Protein AF-A0A261GC67-F1 (afdb_monomer)

Secondary structure (DSSP, 8-state):
---GGGG-S----------HHHHHHHHHHHHHHHHHHHHTTPPP--HHHHHHHHHHH------PPPTTHHHHHHHHHHHHHHHHHHHHHHHHHTS--HHHHHHHHHHHHHHHHHHHHHHHHHHHHHHHHHT--

pLDDT: mean 78.19, std 13.97, range [39.5, 97.12]

Foldseek 3Di:
DDPPPPDDPDDDDDDDDDDPVRVVVLVVVLVVVCVVCVVVVHHRDDDVVSVVCCVVVVDPDPPDDQPCPVVLVVLVVVLVVLVVVLVVVCVVVVHHDPVSVVVNVVSVVVSVVSVVVSVVSVVVVVVVVVVVD

Radius of gyration: 28.0 Å; Cα contacts (8 Å, |Δi|>4): 33; chains: 1; bounding box: 46×43×91 Å

Sequence (133 aa):
MASWKGNRSRPHRRSVTFTDEELRWLEDSRKIENQQRAATGLPTVGWMQFARQRLITSRRLWIAAPPGAKDLSSQISRIGNNINQIAHKVNLKNQADSADLRELQAELEEIKGCLKRMERDMRIGNEELSWRT

Nearest PDB structures (foldseek):
  5iit-assembly2_B  TM=5.240E-01  e=1.017E+00  Saccharomyces cerevisiae S288C
  3r84-assembly16_O  TM=5.116E-01  e=2.574E+00  Saccharomyces cerevisiae

Mean predicted aligned error: 15.21 Å

Structure (mmCIF, N/CA/C/O backbone):
data_AF-A0A261GC67-F1
#
_entry.id   AF-A0A261GC67-F1
#
loop_
_atom_site.group_PDB
_atom_site.id
_atom_site.type_symbol
_atom_site.label_atom_id
_atom_site.label_alt_id
_atom_site.label_comp_id
_atom_site.label_asym_id
_atom_site.label_entity_id
_atom_site.label_seq_id
_atom_site.pdbx_PDB_ins_code
_atom_site.Cartn_x
_atom_site.Cartn_y
_atom_site.Cartn_z
_atom_site.occupancy
_atom_site.B_iso_or_equiv
_atom_site.auth_seq_id
_atom_site.auth_comp_id
_atom_site.auth_asym_id
_atom_site.auth_atom_id
_atom_site.pdbx_PDB_model_num
ATOM 1 N N . MET A 1 1 ? 15.367 4.363 -53.465 1.00 39.50 1 MET A N 1
ATOM 2 C CA . MET A 1 1 ? 15.498 5.105 -52.191 1.00 39.50 1 MET A CA 1
ATOM 3 C C . MET A 1 1 ? 14.557 4.485 -51.168 1.00 39.50 1 MET A C 1
ATOM 5 O O . MET A 1 1 ? 13.351 4.670 -51.273 1.00 39.50 1 MET A O 1
ATOM 9 N N . ALA A 1 2 ? 15.076 3.665 -50.252 1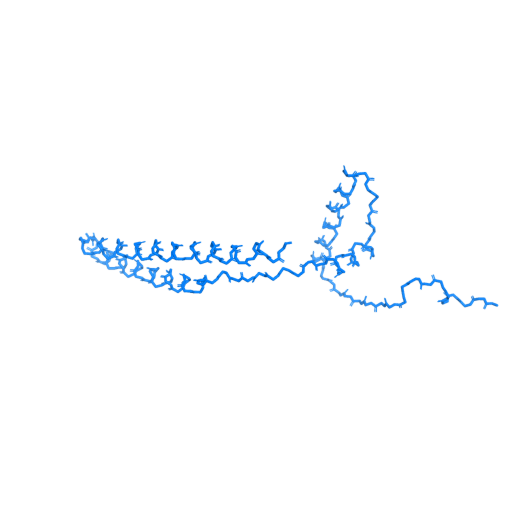.00 45.06 2 ALA A N 1
ATOM 10 C CA . ALA A 1 2 ? 14.251 2.979 -49.261 1.00 45.06 2 ALA A CA 1
ATOM 11 C C . ALA A 1 2 ? 13.784 3.975 -48.189 1.00 45.06 2 ALA A C 1
ATOM 13 O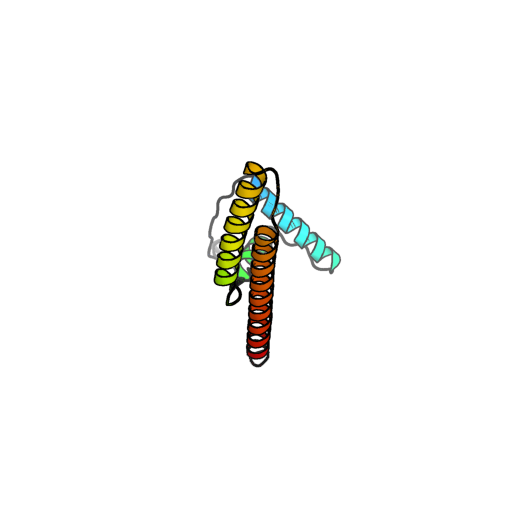 O . ALA A 1 2 ? 14.588 4.586 -47.489 1.00 45.06 2 ALA A O 1
ATOM 14 N N . SER A 1 3 ? 12.468 4.158 -48.100 1.00 50.16 3 SER A N 1
ATOM 15 C CA . SER A 1 3 ? 11.809 4.981 -47.091 1.00 50.16 3 SER A CA 1
ATOM 16 C C . SER A 1 3 ? 12.173 4.497 -45.682 1.00 50.16 3 SER A C 1
ATOM 18 O O . SER A 1 3 ? 11.924 3.344 -45.328 1.00 50.16 3 SER A O 1
ATOM 20 N N . TRP A 1 4 ? 12.704 5.404 -44.855 1.00 54.78 4 TRP A N 1
ATOM 21 C CA . TRP A 1 4 ? 13.046 5.241 -43.427 1.00 54.78 4 TRP A CA 1
ATOM 22 C C . TRP A 1 4 ? 11.937 4.575 -42.578 1.00 54.78 4 TRP A C 1
ATOM 24 O O . TRP A 1 4 ? 12.161 4.101 -41.465 1.00 54.78 4 TRP A O 1
ATOM 34 N N . LYS A 1 5 ? 10.707 4.518 -43.096 1.00 53.94 5 LYS A N 1
ATOM 35 C CA . LYS A 1 5 ? 9.526 3.960 -42.432 1.00 53.94 5 LYS A CA 1
ATOM 36 C C . LYS A 1 5 ? 9.516 2.422 -42.334 1.00 53.94 5 LYS A C 1
ATOM 38 O O . LYS A 1 5 ? 8.724 1.897 -41.559 1.00 53.94 5 LYS A O 1
ATOM 43 N N . GLY A 1 6 ? 10.373 1.713 -43.075 1.00 55.41 6 GLY A N 1
ATOM 44 C CA . GLY A 1 6 ? 10.254 0.264 -43.301 1.00 55.41 6 GLY A CA 1
ATOM 45 C C . GLY A 1 6 ? 10.733 -0.696 -42.201 1.00 55.41 6 GLY A C 1
ATOM 46 O O . GLY A 1 6 ? 10.434 -1.876 -42.306 1.00 55.41 6 GLY A O 1
ATOM 47 N N . ASN A 1 7 ? 11.443 -0.248 -41.155 1.00 67.56 7 ASN A N 1
ATOM 48 C CA . ASN A 1 7 ? 12.143 -1.179 -40.243 1.00 67.56 7 ASN A CA 1
ATOM 49 C C . ASN A 1 7 ? 11.745 -1.074 -38.756 1.00 67.56 7 ASN A C 1
ATOM 51 O O . ASN A 1 7 ? 12.519 -1.414 -37.861 1.00 67.56 7 ASN A O 1
ATOM 55 N N . ARG A 1 8 ? 10.546 -0.559 -38.451 1.00 68.69 8 ARG A N 1
ATOM 56 C CA . ARG A 1 8 ? 10.057 -0.466 -37.064 1.00 68.69 8 ARG A CA 1
ATOM 57 C C . ARG A 1 8 ? 9.232 -1.695 -36.704 1.00 68.69 8 ARG A C 1
ATOM 59 O O . ARG A 1 8 ? 8.100 -1.828 -37.149 1.00 68.69 8 ARG A O 1
ATOM 66 N N . SER A 1 9 ? 9.745 -2.519 -35.794 1.00 83.50 9 SER A N 1
ATOM 67 C CA . SER A 1 9 ? 9.019 -3.679 -35.251 1.00 83.50 9 SER A CA 1
ATOM 68 C C . SER A 1 9 ? 7.792 -3.313 -34.400 1.00 83.50 9 SER A C 1
ATOM 70 O O . SER A 1 9 ? 6.996 -4.183 -34.056 1.00 83.50 9 SER A O 1
ATOM 72 N N . ARG A 1 10 ? 7.630 -2.035 -34.017 1.00 84.38 10 ARG A N 1
ATOM 73 C CA . ARG A 1 10 ? 6.530 -1.540 -33.169 1.00 84.38 10 ARG A CA 1
ATOM 74 C C . ARG A 1 10 ? 6.021 -0.183 -33.682 1.00 84.38 10 ARG A C 1
ATOM 76 O O . ARG A 1 10 ? 6.612 0.842 -33.341 1.00 84.38 10 ARG A O 1
ATOM 83 N N . PRO A 1 11 ? 4.961 -0.152 -34.512 1.00 89.06 11 PRO A N 1
ATOM 84 C CA . PRO A 1 11 ? 4.527 1.073 -35.193 1.00 89.06 11 PRO A CA 1
ATOM 85 C C . PRO A 1 11 ? 3.644 2.001 -34.340 1.00 89.06 11 PRO A C 1
ATOM 87 O O . PRO A 1 11 ? 3.575 3.196 -34.621 1.00 89.06 11 PRO A O 1
ATOM 90 N N . HIS A 1 12 ? 2.978 1.490 -33.300 1.00 89.75 12 HIS A N 1
ATOM 91 C CA . HIS A 1 12 ? 2.035 2.270 -32.492 1.00 89.75 12 HIS A CA 1
ATOM 92 C C . HIS A 1 12 ? 2.718 2.945 -31.294 1.00 89.75 12 HIS A C 1
ATOM 94 O O . HIS A 1 12 ? 3.441 2.295 -30.538 1.00 89.75 12 HIS A O 1
ATOM 100 N N . ARG A 1 13 ? 2.449 4.243 -31.091 1.00 89.19 13 ARG A N 1
ATOM 101 C CA . ARG A 1 13 ? 2.958 5.043 -29.964 1.00 89.19 13 ARG A CA 1
ATOM 102 C C . ARG A 1 13 ? 1.805 5.584 -29.120 1.00 89.19 13 ARG A C 1
ATOM 104 O O . ARG A 1 13 ? 0.802 6.055 -29.652 1.00 89.19 13 ARG A O 1
ATOM 111 N N . ARG A 1 14 ? 1.986 5.551 -27.801 1.00 89.88 14 ARG A N 1
ATOM 112 C CA . ARG A 1 14 ? 1.176 6.259 -26.801 1.00 89.88 14 ARG A CA 1
ATO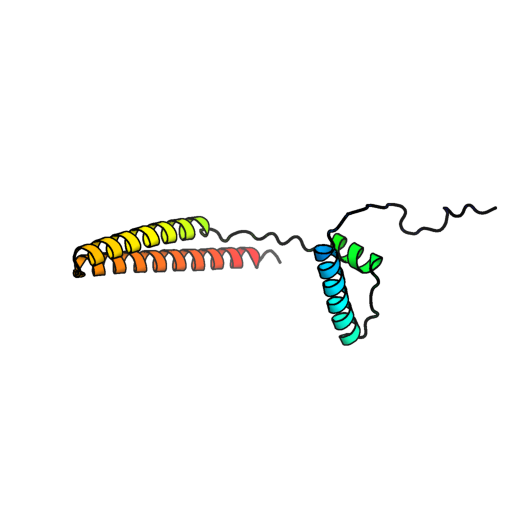M 113 C C . ARG A 1 14 ? 2.110 7.121 -25.948 1.00 89.88 14 ARG A C 1
ATOM 115 O O . ARG A 1 14 ? 3.272 6.754 -25.773 1.00 89.88 14 ARG A O 1
ATOM 122 N N . SER A 1 15 ? 1.623 8.260 -25.469 1.00 92.06 15 SER A N 1
ATOM 123 C CA . SER A 1 15 ? 2.358 9.189 -24.603 1.00 92.06 15 SER A CA 1
ATOM 124 C C . SER A 1 15 ? 1.604 9.386 -23.296 1.00 92.06 15 SER A C 1
ATOM 126 O O . SER A 1 15 ? 0.379 9.466 -23.305 1.00 92.06 15 SER A O 1
ATOM 128 N N . VAL A 1 16 ? 2.351 9.463 -22.198 1.00 90.69 16 VAL A N 1
ATOM 129 C CA . VAL A 1 16 ? 1.860 9.725 -20.842 1.00 90.69 16 VAL A CA 1
ATOM 130 C C . VAL A 1 16 ? 2.786 10.773 -20.235 1.00 90.69 16 VAL A C 1
ATOM 132 O O . VAL A 1 16 ? 3.995 10.723 -20.468 1.00 90.69 16 VAL A O 1
ATOM 135 N N . THR A 1 17 ? 2.215 11.733 -19.520 1.00 94.44 17 THR A N 1
ATOM 136 C CA . THR A 1 17 ? 2.941 12.776 -18.791 1.00 94.44 17 THR A CA 1
ATOM 137 C C . THR A 1 17 ? 3.028 12.402 -17.320 1.00 94.44 17 THR A C 1
ATOM 139 O O . THR A 1 17 ? 2.070 11.856 -16.781 1.00 94.44 17 THR A O 1
ATOM 142 N N . PHE A 1 18 ? 4.157 12.717 -16.693 1.00 93.81 18 PHE A N 1
ATOM 143 C CA . PHE A 1 18 ? 4.426 12.445 -15.285 1.00 93.81 18 PHE A CA 1
ATOM 144 C C . PHE A 1 18 ? 4.885 13.729 -14.607 1.00 93.81 18 PHE A C 1
ATOM 146 O O . PHE A 1 18 ? 5.515 14.575 -15.244 1.00 93.81 18 PHE A O 1
ATOM 153 N N . THR A 1 19 ? 4.597 13.846 -13.320 1.00 97.12 19 THR A N 1
ATOM 154 C CA . THR A 1 19 ? 5.293 14.778 -12.434 1.00 97.12 19 THR A CA 1
ATOM 155 C C . THR A 1 19 ? 6.725 14.294 -12.168 1.00 97.12 19 THR A C 1
ATOM 157 O O . THR A 1 19 ? 7.058 13.124 -12.386 1.00 97.12 19 THR A O 1
ATOM 160 N N . ASP A 1 20 ? 7.584 15.174 -11.650 1.00 96.44 20 ASP A N 1
ATOM 161 C CA . ASP A 1 20 ? 8.970 14.822 -11.302 1.00 96.44 20 ASP A CA 1
ATOM 162 C C . ASP A 1 20 ? 9.056 13.738 -10.218 1.00 96.44 20 ASP A C 1
ATOM 164 O O . ASP A 1 20 ? 10.022 12.977 -10.148 1.00 96.44 20 ASP A O 1
ATOM 168 N N . GLU A 1 21 ? 8.070 13.679 -9.324 1.00 96.00 21 GLU A N 1
ATOM 169 C CA . GLU A 1 21 ? 7.987 12.650 -8.288 1.00 96.00 21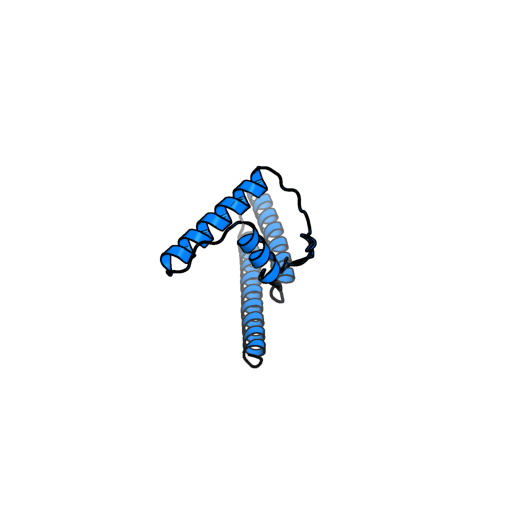 GLU A CA 1
ATOM 170 C C . GLU A 1 21 ? 7.624 11.285 -8.883 1.00 96.00 21 GLU A C 1
ATOM 172 O O . GLU A 1 21 ? 8.339 10.306 -8.668 1.00 96.00 21 GLU A O 1
ATOM 177 N N . GLU A 1 22 ? 6.583 11.230 -9.715 1.00 92.19 22 GLU A N 1
ATOM 178 C CA . GLU A 1 22 ? 6.169 9.996 -10.390 1.00 92.19 22 GLU A CA 1
ATOM 179 C C . GLU A 1 22 ? 7.280 9.438 -11.288 1.00 92.19 22 GLU A C 1
ATOM 181 O O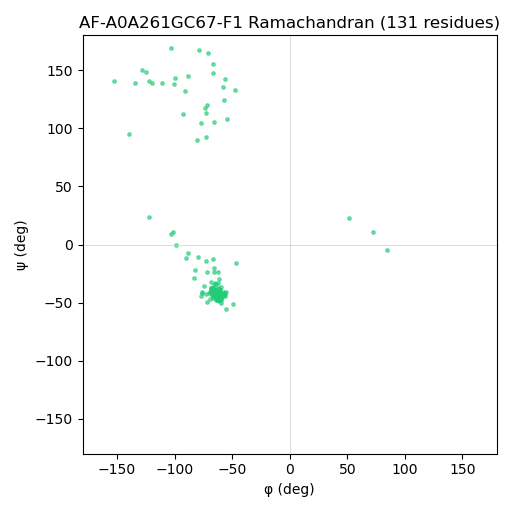 . GLU A 1 22 ? 7.503 8.224 -11.335 1.00 92.19 22 GLU A O 1
ATOM 186 N N . LEU A 1 23 ? 8.015 10.317 -11.978 1.00 93.19 23 LEU A N 1
ATOM 187 C CA . LEU A 1 23 ? 9.145 9.906 -12.804 1.00 93.19 23 LEU A CA 1
ATOM 188 C C . LEU A 1 23 ? 10.264 9.286 -11.957 1.00 93.19 23 LEU A C 1
ATOM 190 O O . LEU A 1 23 ? 10.773 8.221 -12.316 1.00 93.19 23 LEU A O 1
ATOM 194 N N . ARG A 1 24 ? 10.598 9.893 -10.809 1.00 94.06 24 ARG A N 1
ATOM 195 C CA . ARG A 1 24 ? 11.587 9.343 -9.866 1.00 94.06 24 ARG A CA 1
ATOM 196 C C . ARG A 1 24 ? 11.188 7.953 -9.376 1.00 94.06 24 ARG A C 1
ATOM 198 O O . ARG A 1 24 ? 12.006 7.036 -9.427 1.00 94.06 24 ARG A O 1
ATOM 205 N N . TRP A 1 25 ? 9.926 7.752 -9.000 1.00 93.75 25 TRP A N 1
ATOM 206 C CA . TRP A 1 25 ? 9.438 6.434 -8.577 1.00 93.75 25 TRP A CA 1
ATOM 207 C C . TRP A 1 25 ? 9.567 5.368 -9.670 1.00 93.75 25 TRP A C 1
ATOM 209 O O . TRP A 1 25 ? 9.928 4.218 -9.389 1.00 93.75 25 TRP A O 1
ATOM 219 N N . LEU A 1 26 ? 9.296 5.727 -10.928 1.00 92.06 26 LEU A N 1
ATOM 220 C CA . LEU A 1 26 ? 9.444 4.812 -12.061 1.00 92.06 26 LEU A CA 1
ATOM 221 C C . LEU A 1 26 ? 10.915 4.481 -12.341 1.00 92.06 26 LEU A C 1
ATOM 223 O O . LEU A 1 26 ? 11.239 3.330 -12.651 1.00 92.06 26 LEU A O 1
ATOM 227 N N . GLU A 1 27 ? 11.813 5.457 -12.209 1.00 93.25 27 GLU A N 1
ATOM 228 C CA . GLU A 1 27 ? 13.252 5.231 -12.333 1.00 93.25 27 GLU A CA 1
ATOM 229 C C . GLU A 1 27 ? 13.790 4.315 -11.238 1.00 93.25 27 GLU A C 1
ATOM 231 O O . GLU A 1 27 ? 14.526 3.374 -11.545 1.00 93.25 27 GLU A O 1
ATOM 236 N N . ASP A 1 28 ? 13.398 4.541 -9.988 1.00 93.50 28 ASP A N 1
ATOM 237 C CA . ASP A 1 28 ? 13.826 3.717 -8.860 1.00 93.50 28 ASP A CA 1
ATOM 238 C C . ASP A 1 28 ? 13.277 2.292 -8.969 1.00 93.50 28 ASP A C 1
ATOM 240 O O . ASP A 1 28 ? 14.025 1.324 -8.819 1.00 93.50 28 ASP A O 1
ATOM 244 N N . SER A 1 29 ? 12.017 2.141 -9.382 1.00 91.25 29 SER A N 1
ATOM 245 C CA . SER A 1 29 ? 11.428 0.831 -9.690 1.00 91.25 29 SER A CA 1
ATOM 246 C C . SER A 1 29 ? 12.226 0.076 -10.758 1.00 91.25 29 SER A C 1
ATOM 248 O O . SER A 1 29 ? 12.462 -1.128 -10.633 1.00 91.25 29 SER A O 1
ATOM 250 N N . ARG A 1 30 ? 12.684 0.776 -11.805 1.00 94.38 30 ARG A N 1
ATOM 251 C CA . ARG A 1 30 ? 13.529 0.189 -12.853 1.00 94.38 30 ARG A CA 1
ATOM 252 C C . ARG A 1 30 ? 14.919 -0.175 -12.333 1.00 94.38 30 ARG A C 1
ATOM 254 O O . ARG A 1 30 ? 15.467 -1.194 -12.754 1.00 94.38 30 ARG A O 1
ATOM 261 N N . LYS A 1 31 ? 15.510 0.634 -11.446 1.00 93.81 31 LYS A N 1
ATOM 262 C CA . LYS A 1 31 ? 16.806 0.324 -10.814 1.00 93.81 31 LYS A CA 1
ATOM 263 C C . LYS A 1 31 ? 16.714 -0.967 -10.001 1.00 93.81 31 LYS A C 1
ATOM 265 O O . LYS A 1 31 ? 17.557 -1.837 -10.195 1.00 93.81 31 LYS A O 1
ATOM 270 N N . ILE A 1 32 ? 15.672 -1.120 -9.182 1.00 91.12 32 ILE A N 1
ATOM 271 C CA . ILE A 1 32 ? 15.437 -2.329 -8.377 1.00 91.12 32 ILE A CA 1
ATOM 272 C C . ILE A 1 32 ? 15.287 -3.561 -9.278 1.00 91.12 32 ILE A C 1
ATOM 274 O O . ILE A 1 32 ? 15.949 -4.574 -9.058 1.00 91.12 32 ILE A O 1
ATOM 278 N N . GLU A 1 33 ? 14.477 -3.476 -10.337 1.00 90.56 33 GLU A N 1
ATOM 279 C CA . GLU A 1 33 ? 14.322 -4.587 -11.286 1.00 90.56 33 GLU A CA 1
ATOM 280 C C . GLU A 1 33 ? 15.660 -4.950 -11.948 1.00 90.56 33 GLU A C 1
ATOM 282 O O . GLU A 1 33 ? 16.012 -6.123 -12.052 1.00 90.56 33 GLU A O 1
ATOM 287 N N . ASN A 1 34 ? 16.454 -3.956 -12.348 1.00 93.44 34 ASN A N 1
ATOM 288 C CA . ASN A 1 34 ? 17.771 -4.195 -12.933 1.00 93.44 34 ASN A CA 1
ATOM 289 C C . ASN A 1 34 ? 18.764 -4.821 -11.952 1.00 93.44 34 ASN A C 1
ATOM 291 O O . ASN A 1 34 ? 19.558 -5.659 -12.373 1.00 93.44 34 ASN A O 1
ATOM 295 N N . GLN A 1 35 ? 18.705 -4.467 -10.669 1.00 93.12 35 GLN A N 1
ATOM 296 C CA . GLN A 1 35 ? 19.498 -5.120 -9.627 1.00 93.12 35 GLN A CA 1
ATOM 297 C C . GLN A 1 35 ? 19.102 -6.593 -9.470 1.00 93.12 35 GLN A C 1
ATOM 299 O O . GLN A 1 35 ? 19.972 -7.459 -9.451 1.00 93.12 35 GLN A O 1
ATOM 304 N N . GLN A 1 36 ? 17.802 -6.899 -9.443 1.00 90.62 36 GLN A N 1
ATOM 305 C CA . GLN A 1 36 ? 17.304 -8.280 -9.371 1.00 90.62 36 GLN A CA 1
ATOM 306 C C . GLN A 1 36 ? 17.694 -9.103 -10.607 1.00 90.62 36 GLN A C 1
ATOM 308 O O . GLN A 1 36 ? 18.089 -10.265 -10.500 1.00 90.62 36 GLN A O 1
ATOM 313 N N . ARG A 1 37 ? 17.627 -8.496 -11.795 1.00 91.69 37 ARG A N 1
ATOM 314 C CA . ARG A 1 37 ? 18.067 -9.123 -13.048 1.00 91.69 37 ARG A CA 1
ATOM 315 C C . ARG A 1 37 ? 19.568 -9.397 -13.031 1.00 91.69 37 ARG A C 1
ATOM 317 O O . ARG A 1 37 ? 19.971 -10.517 -13.315 1.00 91.69 37 ARG A O 1
ATOM 324 N N . ALA A 1 38 ? 20.380 -8.429 -12.612 1.00 91.75 38 ALA A N 1
ATOM 325 C CA . ALA A 1 38 ? 21.823 -8.616 -12.487 1.00 91.75 38 ALA A CA 1
ATOM 326 C C . ALA A 1 38 ? 22.171 -9.740 -11.494 1.00 91.75 38 ALA A C 1
ATOM 328 O O . ALA A 1 38 ? 22.993 -10.597 -11.809 1.00 91.75 38 ALA A O 1
ATOM 329 N N . ALA A 1 39 ? 21.488 -9.797 -10.346 1.00 91.75 39 ALA A N 1
ATOM 330 C CA . ALA A 1 39 ? 21.664 -10.859 -9.352 1.00 91.75 39 ALA A CA 1
ATOM 331 C C . ALA A 1 39 ? 21.294 -12.261 -9.876 1.00 91.75 39 ALA A C 1
ATOM 333 O O . ALA A 1 39 ? 21.790 -13.260 -9.366 1.00 91.75 39 ALA A O 1
ATOM 334 N N . THR A 1 40 ? 20.448 -12.344 -10.906 1.00 91.31 40 THR A N 1
ATOM 335 C CA . THR A 1 40 ? 20.024 -13.597 -11.556 1.00 91.31 40 THR A CA 1
ATOM 336 C C . THR A 1 40 ? 20.747 -13.862 -12.883 1.00 91.31 40 THR A C 1
ATOM 338 O O . THR A 1 40 ? 20.359 -14.759 -13.629 1.00 91.31 40 THR A O 1
ATOM 341 N N . GLY A 1 41 ? 21.798 -13.094 -13.203 1.00 92.31 41 GLY A N 1
ATOM 342 C CA . GLY A 1 41 ? 22.572 -13.233 -14.443 1.00 92.31 41 GLY A CA 1
ATOM 343 C C . GLY A 1 41 ? 21.850 -12.747 -15.706 1.00 92.31 41 GLY A C 1
ATOM 344 O O . GLY A 1 41 ? 22.307 -12.994 -16.821 1.00 92.31 41 GLY A O 1
ATOM 345 N N . LEU A 1 42 ? 20.720 -12.053 -15.558 1.00 89.94 42 LEU A N 1
ATOM 346 C CA . LEU A 1 42 ? 19.947 -11.499 -16.663 1.00 89.94 42 LEU A CA 1
ATOM 347 C C . LEU A 1 42 ? 20.432 -10.086 -17.030 1.00 89.94 42 LEU A C 1
ATOM 349 O O . LEU A 1 42 ? 20.757 -9.285 -16.150 1.00 89.94 42 LEU A O 1
ATOM 353 N N . PRO A 1 43 ? 20.404 -9.714 -18.324 1.00 90.94 43 PRO A N 1
ATOM 354 C CA . PRO A 1 43 ? 20.779 -8.373 -18.754 1.00 90.94 43 PRO A CA 1
ATOM 355 C C . PRO A 1 43 ? 19.786 -7.330 -18.234 1.00 90.94 43 PRO A C 1
ATOM 357 O O . PRO A 1 43 ? 18.578 -7.593 -18.135 1.00 90.94 43 PRO A O 1
ATOM 360 N N . THR A 1 44 ? 20.290 -6.131 -17.950 1.00 93.19 44 THR A N 1
ATOM 361 C CA . THR A 1 44 ? 19.478 -4.982 -17.538 1.00 93.19 44 THR A CA 1
ATOM 362 C C . THR A 1 44 ? 18.566 -4.507 -18.672 1.00 93.19 44 THR A C 1
ATOM 364 O O . THR A 1 44 ? 18.821 -4.731 -19.856 1.00 93.19 44 THR A O 1
ATOM 367 N N . VAL A 1 45 ? 17.466 -3.852 -18.308 1.00 93.12 45 VAL A N 1
ATOM 368 C CA . VAL A 1 45 ? 16.472 -3.306 -19.229 1.00 93.12 45 VAL A CA 1
ATOM 369 C C . VAL A 1 45 ? 16.491 -1.777 -19.236 1.00 93.12 45 VAL A C 1
ATOM 371 O O . VAL A 1 45 ? 16.595 -1.096 -18.205 1.00 93.12 45 VAL A O 1
ATOM 374 N N . GLY A 1 46 ? 16.367 -1.229 -20.445 1.00 93.75 46 GLY A N 1
ATOM 375 C CA . GLY A 1 46 ? 16.149 0.196 -20.678 1.00 93.75 46 GLY A CA 1
ATOM 376 C C . GLY A 1 46 ? 14.691 0.607 -20.458 1.00 93.75 46 GLY A C 1
ATOM 377 O O . GLY A 1 46 ? 13.789 -0.232 -20.400 1.00 93.75 46 GLY A O 1
ATOM 378 N N . TRP A 1 47 ? 14.452 1.919 -20.396 1.00 92.56 47 TRP A N 1
ATOM 379 C CA . TRP A 1 47 ? 13.139 2.516 -20.119 1.00 92.56 47 TRP A CA 1
ATOM 380 C C . TRP A 1 47 ? 11.997 1.946 -20.973 1.00 92.56 47 TRP A C 1
ATOM 382 O O . TRP A 1 47 ? 10.981 1.500 -20.448 1.00 92.56 47 TRP A O 1
ATOM 392 N N . MET A 1 48 ? 12.181 1.901 -22.295 1.00 91.06 48 MET A N 1
ATOM 393 C CA . MET A 1 48 ? 11.124 1.487 -23.227 1.00 91.06 48 MET A CA 1
ATOM 394 C C . MET A 1 48 ? 10.706 0.023 -23.045 1.00 91.06 48 MET A C 1
ATOM 396 O O . MET A 1 48 ? 9.544 -0.320 -23.258 1.00 91.06 48 MET A O 1
ATOM 400 N N . GLN A 1 49 ? 11.643 -0.853 -22.670 1.00 90.81 49 GLN A N 1
ATOM 401 C CA . GLN A 1 49 ? 11.337 -2.252 -22.383 1.00 90.81 49 GLN A CA 1
ATOM 402 C C . GLN A 1 49 ? 10.676 -2.396 -21.013 1.00 90.81 49 GLN A C 1
ATOM 404 O O . GLN A 1 49 ? 9.659 -3.077 -20.928 1.00 90.81 49 GLN A O 1
ATOM 409 N N . PHE A 1 50 ? 11.204 -1.714 -19.994 1.00 92.44 50 PHE A N 1
ATOM 410 C CA . PHE A 1 50 ? 10.643 -1.676 -18.642 1.00 92.44 50 PHE A CA 1
ATOM 411 C C . PHE A 1 50 ? 9.178 -1.213 -18.641 1.00 92.44 50 PHE A C 1
ATOM 413 O O . PHE A 1 50 ? 8.293 -1.952 -18.213 1.00 92.44 50 PHE A O 1
ATOM 420 N N . ALA A 1 51 ? 8.898 -0.036 -19.211 1.00 91.06 51 ALA A N 1
ATOM 421 C CA . ALA A 1 51 ? 7.554 0.535 -19.250 1.00 91.06 51 ALA A CA 1
ATOM 422 C C . ALA A 1 51 ? 6.575 -0.368 -20.014 1.00 91.06 51 ALA A C 1
ATOM 424 O O . ALA A 1 51 ? 5.461 -0.628 -19.562 1.00 91.06 51 ALA A O 1
ATOM 425 N N . ARG A 1 52 ? 7.005 -0.909 -21.162 1.00 89.81 52 ARG A N 1
ATOM 426 C CA . ARG A 1 52 ? 6.177 -1.822 -21.953 1.00 89.81 52 ARG A CA 1
ATOM 427 C C . ARG A 1 52 ? 5.885 -3.118 -21.201 1.00 89.81 52 ARG A C 1
ATOM 429 O O . ARG A 1 52 ? 4.746 -3.570 -21.230 1.00 89.81 52 ARG A O 1
ATOM 436 N N . GLN A 1 53 ? 6.891 -3.709 -20.558 1.00 87.50 53 GLN A N 1
ATOM 437 C CA . GLN A 1 53 ? 6.711 -4.939 -19.796 1.00 87.50 53 GLN A CA 1
ATOM 438 C C . GLN A 1 53 ? 5.736 -4.698 -18.651 1.00 87.50 53 GLN A C 1
ATOM 440 O O . GLN A 1 53 ? 4.766 -5.428 -18.544 1.00 87.50 53 GLN A O 1
ATOM 445 N N . ARG A 1 54 ? 5.903 -3.613 -17.886 1.00 86.31 54 ARG A N 1
ATOM 446 C CA . ARG A 1 54 ? 4.971 -3.237 -16.818 1.00 86.31 54 ARG A CA 1
ATOM 447 C C . ARG A 1 54 ? 3.539 -3.073 -17.311 1.00 86.31 54 ARG A C 1
ATOM 449 O O . ARG A 1 54 ? 2.638 -3.566 -16.651 1.00 86.31 54 ARG A O 1
ATOM 456 N N . LEU A 1 55 ? 3.314 -2.449 -18.466 1.00 86.25 55 LEU A N 1
ATOM 457 C CA . LEU A 1 55 ? 1.965 -2.327 -19.029 1.00 86.25 55 LEU A CA 1
ATOM 458 C C . LEU A 1 55 ? 1.382 -3.687 -19.444 1.00 86.25 55 LEU A C 1
ATOM 460 O O . LEU A 1 55 ? 0.235 -3.973 -19.119 1.00 86.25 55 LEU A O 1
ATOM 464 N N . ILE A 1 56 ? 2.170 -4.537 -20.111 1.00 84.31 56 ILE A N 1
ATOM 465 C CA . ILE A 1 56 ? 1.720 -5.850 -20.612 1.00 84.31 56 ILE A CA 1
ATOM 466 C C . ILE A 1 56 ? 1.526 -6.867 -19.482 1.00 84.31 56 ILE A C 1
ATOM 468 O O . ILE A 1 56 ? 0.561 -7.623 -19.493 1.00 84.31 56 ILE A O 1
ATOM 472 N N . THR A 1 57 ? 2.448 -6.908 -18.523 1.00 74.38 57 THR A N 1
ATOM 473 C CA . THR A 1 57 ? 2.482 -7.898 -17.441 1.00 74.38 57 THR A CA 1
ATOM 474 C C . THR A 1 57 ? 1.990 -7.347 -16.117 1.00 74.38 57 THR A C 1
ATOM 476 O O . THR A 1 57 ? 2.156 -8.012 -15.094 1.00 74.38 57 THR A O 1
ATOM 479 N N . SER A 1 58 ? 1.415 -6.139 -16.101 1.00 68.81 58 SER A N 1
ATOM 480 C CA . SER A 1 58 ? 0.699 -5.641 -14.929 1.00 68.81 58 SER A CA 1
ATOM 481 C C . SER A 1 58 ? -0.358 -6.673 -14.554 1.00 68.81 58 SER A C 1
ATOM 483 O O . SER A 1 58 ? -1.339 -6.902 -15.261 1.00 68.81 58 SER A O 1
ATOM 485 N N . ARG A 1 59 ? -0.121 -7.372 -13.444 1.00 58.44 59 ARG A N 1
ATOM 486 C CA . ARG A 1 59 ? -1.085 -8.331 -12.930 1.00 58.44 59 ARG A CA 1
ATOM 487 C C . ARG A 1 59 ? -2.227 -7.508 -12.352 1.00 58.44 59 ARG A C 1
ATOM 489 O O . ARG A 1 59 ? -2.036 -6.789 -11.375 1.00 58.44 59 ARG A O 1
ATOM 496 N N . ARG A 1 60 ? -3.407 -7.586 -12.966 1.00 52.81 60 ARG A N 1
ATOM 497 C CA . ARG A 1 60 ? -4.629 -7.073 -12.346 1.00 52.81 60 ARG A CA 1
ATOM 498 C C . ARG A 1 60 ? -4.900 -7.939 -11.121 1.00 52.81 60 ARG A C 1
ATOM 500 O O . ARG A 1 60 ? -5.305 -9.090 -11.261 1.00 52.81 60 ARG A O 1
ATOM 507 N N . LEU A 1 61 ? -4.634 -7.403 -9.935 1.00 51.31 61 LEU A N 1
ATOM 508 C CA . LEU A 1 61 ? -5.043 -8.041 -8.693 1.00 51.31 61 LEU A CA 1
ATOM 509 C C . LEU A 1 61 ? -6.535 -7.767 -8.517 1.00 51.31 61 LEU A C 1
ATOM 511 O O . LEU A 1 61 ? -6.939 -6.650 -8.201 1.00 51.31 61 LEU A O 1
ATOM 515 N N . TRP A 1 62 ? -7.355 -8.783 -8.767 1.00 46.81 62 TRP A N 1
ATOM 516 C CA . TRP A 1 62 ? -8.720 -8.791 -8.259 1.00 46.81 62 TRP A CA 1
ATOM 517 C C . TRP A 1 62 ? -8.642 -9.036 -6.757 1.00 46.81 62 TRP A C 1
ATOM 519 O O . TRP A 1 62 ? -8.568 -10.175 -6.305 1.00 46.81 62 TRP A O 1
ATOM 529 N N . ILE A 1 63 ? -8.600 -7.953 -5.985 1.00 57.09 63 ILE A N 1
ATOM 530 C CA . ILE A 1 63 ? -8.747 -8.032 -4.536 1.00 57.09 63 ILE A CA 1
ATOM 531 C C . ILE A 1 63 ? -10.248 -8.132 -4.270 1.00 57.09 63 ILE A C 1
ATOM 533 O O . ILE A 1 63 ? -10.945 -7.123 -4.176 1.00 57.09 63 ILE A O 1
ATOM 537 N N . ALA A 1 64 ? -10.762 -9.359 -4.222 1.00 62.41 64 ALA A N 1
ATOM 538 C CA . ALA A 1 64 ? -12.083 -9.599 -3.668 1.00 62.41 64 ALA A CA 1
ATOM 539 C C . ALA A 1 64 ? -11.981 -9.411 -2.153 1.00 62.41 64 ALA A C 1
ATOM 541 O O . ALA A 1 64 ? -11.195 -10.091 -1.491 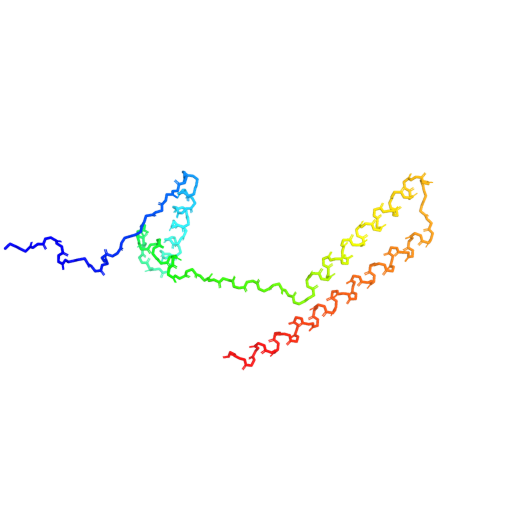1.00 62.41 64 ALA A O 1
ATOM 542 N N . ALA A 1 65 ? -12.747 -8.469 -1.604 1.00 64.38 65 ALA A N 1
ATOM 543 C CA . ALA A 1 65 ? -12.935 -8.430 -0.164 1.00 64.38 65 ALA A CA 1
ATOM 544 C C . ALA A 1 65 ? -13.524 -9.783 0.274 1.00 64.38 65 ALA A C 1
ATOM 546 O O . ALA A 1 65 ? -14.435 -10.275 -0.404 1.00 64.38 65 ALA A O 1
ATOM 547 N N . PRO A 1 66 ? -13.024 -10.397 1.361 1.00 66.62 66 PRO A N 1
ATOM 548 C CA . PRO A 1 66 ? -13.596 -11.641 1.834 1.00 66.62 66 PRO A CA 1
ATOM 549 C C . PRO A 1 66 ? -15.096 -11.466 2.106 1.00 66.62 66 PRO A C 1
ATOM 551 O O . PRO A 1 66 ? -15.505 -10.404 2.601 1.00 66.62 66 PRO A O 1
ATOM 554 N N . PRO A 1 67 ? -15.920 -12.484 1.807 1.00 66.25 67 PRO A N 1
ATOM 555 C CA . PRO A 1 67 ? -17.303 -12.518 2.264 1.00 66.25 67 PRO A CA 1
ATOM 556 C C . PRO A 1 67 ? -17.374 -12.184 3.764 1.00 66.25 67 PRO A C 1
ATOM 558 O O . PRO A 1 67 ? -16.556 -12.657 4.550 1.00 66.25 67 PRO A O 1
ATOM 561 N N . GLY A 1 68 ? -18.293 -11.296 4.151 1.00 66.12 68 GLY A N 1
ATOM 562 C CA . GLY A 1 68 ? -18.444 -10.847 5.541 1.00 66.12 68 GLY A CA 1
ATOM 563 C C . GLY A 1 68 ? -17.521 -9.704 5.992 1.00 66.12 68 GLY A C 1
ATOM 564 O O . GLY A 1 68 ? -17.721 -9.177 7.082 1.00 66.12 68 GLY A O 1
ATOM 565 N N . ALA A 1 69 ? -16.571 -9.227 5.172 1.00 71.12 69 ALA A N 1
ATOM 566 C CA . ALA A 1 69 ? -15.695 -8.104 5.553 1.00 71.12 69 ALA A CA 1
ATOM 567 C C . ALA A 1 69 ? -16.469 -6.808 5.866 1.00 71.12 69 ALA A C 1
ATOM 569 O O . ALA A 1 69 ? -16.117 -6.062 6.781 1.00 71.12 69 ALA A O 1
ATOM 570 N N . LYS A 1 70 ? -17.553 -6.551 5.124 1.00 75.44 70 LYS A N 1
ATOM 571 C CA . LYS A 1 70 ? -18.436 -5.403 5.363 1.00 75.44 70 LYS A CA 1
ATOM 572 C C . LYS A 1 70 ? -19.216 -5.549 6.673 1.00 75.44 70 LYS A C 1
ATOM 574 O O . LYS A 1 70 ? -19.339 -4.576 7.415 1.00 75.44 70 LYS A O 1
ATOM 579 N N . ASP A 1 71 ? -19.687 -6.755 6.970 1.00 74.50 71 ASP A N 1
ATOM 580 C CA . ASP A 1 71 ? -20.441 -7.045 8.191 1.00 74.50 71 ASP A CA 1
ATOM 581 C C . ASP A 1 71 ? -19.537 -6.951 9.422 1.00 74.50 71 ASP A C 1
ATOM 583 O O . ASP A 1 71 ? -19.911 -6.325 10.413 1.00 74.50 71 ASP A O 1
ATOM 587 N N . LEU A 1 72 ? -18.304 -7.460 9.331 1.00 73.06 72 LEU A N 1
ATOM 588 C CA . LEU A 1 72 ? -17.289 -7.276 10.366 1.00 73.06 72 LEU A CA 1
ATOM 589 C C . LEU A 1 72 ? -16.976 -5.797 10.585 1.00 73.06 72 LEU A C 1
ATOM 591 O O . LEU A 1 72 ? -16.964 -5.346 11.727 1.00 73.06 72 LEU A O 1
ATOM 595 N N . SER A 1 73 ? -16.766 -5.028 9.513 1.00 78.25 73 SER A N 1
ATOM 596 C CA . SER A 1 73 ? -16.537 -3.586 9.631 1.00 78.25 73 SER A CA 1
ATOM 597 C C . SER A 1 73 ? -17.699 -2.892 10.345 1.00 78.25 73 SER A C 1
ATOM 599 O O . SER A 1 73 ? -17.465 -2.067 11.222 1.00 78.25 73 SER A O 1
ATOM 601 N N . SER A 1 74 ? -18.944 -3.238 10.007 1.00 78.81 74 SER A N 1
ATOM 602 C CA . SER A 1 74 ? -20.134 -2.671 10.647 1.00 78.81 74 SER A CA 1
ATOM 603 C C . SER A 1 74 ? -20.227 -3.037 12.132 1.00 78.81 74 SER A C 1
ATOM 605 O O . SER A 1 74 ? -20.530 -2.171 12.955 1.00 78.81 74 SER A O 1
ATOM 607 N N . GLN A 1 75 ? -19.919 -4.284 12.494 1.00 75.50 75 GLN A N 1
ATOM 608 C CA . GLN A 1 75 ? -19.918 -4.732 13.888 1.00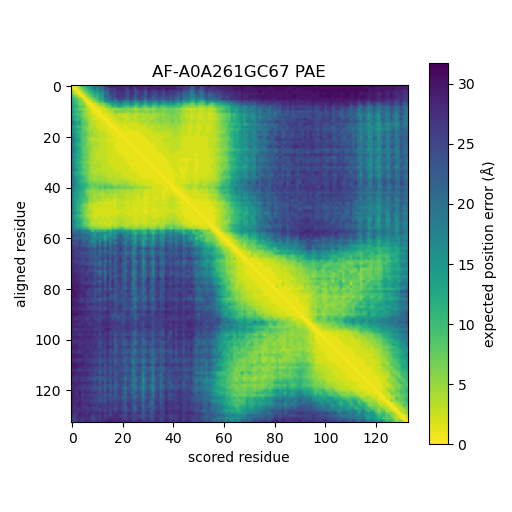 75.50 75 GLN A CA 1
ATOM 609 C C . GLN A 1 75 ? -18.814 -4.064 14.711 1.00 75.50 75 GLN A C 1
ATOM 611 O O . GLN A 1 75 ? -19.090 -3.587 15.810 1.00 75.50 75 GLN A O 1
ATOM 616 N N . ILE A 1 76 ? -17.600 -3.941 14.162 1.00 79.50 76 ILE A N 1
ATOM 617 C CA . ILE A 1 76 ? -16.497 -3.212 14.806 1.00 79.50 76 ILE A CA 1
ATOM 618 C C . ILE A 1 76 ? -16.889 -1.749 15.041 1.00 79.50 76 ILE A C 1
ATOM 620 O O . ILE A 1 76 ? -16.669 -1.231 16.133 1.00 79.50 76 ILE A O 1
ATOM 624 N N . SER A 1 77 ? -17.511 -1.084 14.061 1.00 80.44 77 SER A N 1
ATOM 625 C CA . SER A 1 77 ? -17.981 0.297 14.231 1.00 80.44 77 SER A CA 1
ATOM 626 C C . SER A 1 77 ? -19.038 0.429 15.330 1.00 80.44 77 SER A C 1
ATOM 628 O O . SER A 1 77 ? -18.969 1.363 16.127 1.00 80.44 77 SER A O 1
ATOM 630 N N . ARG A 1 78 ? -19.997 -0.503 15.410 1.00 79.69 78 ARG A N 1
ATOM 631 C CA . ARG A 1 78 ? -21.030 -0.498 16.460 1.00 79.69 78 ARG A CA 1
ATOM 632 C C . ARG A 1 78 ? -20.415 -0.622 17.854 1.00 79.69 78 ARG A C 1
ATOM 634 O O . ARG A 1 78 ? -20.770 0.141 18.743 1.00 79.69 78 ARG A O 1
ATOM 641 N N . ILE A 1 79 ? -19.451 -1.519 18.010 1.00 73.50 79 ILE A N 1
ATOM 642 C CA . ILE A 1 79 ? -18.768 -1.761 19.284 1.00 73.50 79 ILE A CA 1
ATOM 643 C C . ILE A 1 79 ? -17.864 -0.591 19.656 1.00 73.50 79 ILE A C 1
ATOM 645 O O . ILE A 1 79 ? -17.885 -0.135 20.791 1.00 73.50 79 ILE A O 1
ATOM 649 N N . GLY A 1 80 ? -17.130 -0.023 18.696 1.00 77.44 80 GLY A N 1
ATOM 650 C CA . GLY A 1 80 ? -16.361 1.200 18.930 1.00 77.44 80 GLY A CA 1
ATOM 651 C C . GLY A 1 80 ? -17.236 2.337 19.471 1.00 77.44 80 GLY A C 1
ATOM 652 O O . GLY A 1 80 ? -16.848 3.024 20.415 1.00 77.44 80 GLY A O 1
ATOM 653 N N . ASN A 1 81 ? -18.453 2.488 18.939 1.00 81.06 81 ASN A N 1
ATOM 654 C CA . ASN A 1 81 ? -19.415 3.470 19.440 1.00 81.06 81 ASN A CA 1
ATOM 655 C C . ASN A 1 81 ? -19.913 3.148 20.854 1.00 81.06 81 ASN A C 1
ATOM 657 O O . ASN A 1 81 ? -20.109 4.069 21.646 1.00 81.06 81 ASN A O 1
ATOM 661 N N . ASN A 1 82 ? -20.119 1.876 21.180 1.00 76.44 82 ASN A N 1
ATOM 662 C CA . ASN A 1 82 ? -20.623 1.456 22.484 1.00 76.44 82 ASN A CA 1
ATOM 663 C C . ASN A 1 82 ? -19.536 1.517 23.570 1.00 76.44 82 ASN A C 1
ATOM 665 O O . ASN A 1 82 ? -19.777 2.078 24.637 1.00 76.44 82 ASN A O 1
ATOM 669 N N . ILE A 1 83 ? -18.298 1.112 23.268 1.00 78.50 83 ILE A N 1
ATOM 670 C CA . ILE A 1 83 ? -17.121 1.350 24.121 1.00 78.50 83 ILE A CA 1
ATOM 671 C C . ILE A 1 83 ? -16.951 2.847 24.391 1.00 78.50 83 ILE A C 1
ATOM 673 O O . ILE A 1 83 ? -16.734 3.239 25.537 1.00 78.50 83 ILE A O 1
ATOM 677 N N . ASN A 1 84 ? -17.094 3.701 23.372 1.00 83.00 84 ASN A N 1
ATOM 678 C CA . ASN A 1 84 ? -17.032 5.151 23.566 1.00 83.00 84 ASN A CA 1
ATOM 679 C C . ASN A 1 84 ? -18.140 5.667 24.496 1.00 83.00 84 ASN A C 1
ATOM 681 O O . ASN A 1 84 ? -17.885 6.555 25.309 1.00 83.00 84 ASN A O 1
ATOM 685 N N . GLN A 1 85 ? -19.353 5.114 24.413 1.00 80.81 85 GLN A N 1
ATOM 686 C CA . GLN A 1 85 ? -20.454 5.478 25.310 1.00 80.81 85 GLN A CA 1
ATOM 687 C C . GLN A 1 85 ? -20.190 5.033 26.752 1.00 80.81 85 GLN A C 1
ATOM 689 O O . GLN A 1 85 ? -20.393 5.826 27.673 1.00 80.81 85 GLN A O 1
ATOM 694 N N . ILE A 1 86 ? -19.685 3.812 26.955 1.00 78.75 86 ILE A N 1
ATOM 695 C CA . ILE A 1 86 ? -19.286 3.313 28.277 1.00 78.75 86 ILE A CA 1
ATOM 696 C C . ILE A 1 86 ? -18.167 4.190 28.840 1.00 78.75 86 ILE A C 1
ATOM 698 O O . ILE A 1 86 ? -18.283 4.679 29.959 1.00 78.75 86 ILE A O 1
ATOM 702 N N . ALA A 1 87 ? -17.128 4.477 28.054 1.00 77.06 87 ALA A N 1
ATOM 703 C CA . ALA A 1 87 ? -16.036 5.354 28.463 1.00 77.06 87 ALA A CA 1
ATOM 704 C C . ALA A 1 87 ? -16.544 6.749 28.856 1.00 77.06 87 ALA A C 1
ATOM 706 O O . ALA A 1 87 ? -16.155 7.279 29.893 1.00 77.06 87 ALA A O 1
ATOM 707 N N . HIS A 1 88 ? -17.468 7.328 28.085 1.00 82.62 88 HIS A N 1
ATOM 708 C CA . HIS A 1 88 ? -18.089 8.608 28.417 1.00 82.62 88 HIS A CA 1
ATOM 709 C C . HIS A 1 88 ? -18.891 8.544 29.729 1.00 82.62 88 HIS A C 1
ATOM 711 O O . HIS A 1 88 ? -18.762 9.421 30.581 1.00 82.62 88 HIS A O 1
ATOM 717 N N . LYS A 1 89 ? -19.690 7.492 29.931 1.00 81.69 89 LYS A N 1
ATOM 718 C CA . LYS A 1 89 ? -20.482 7.272 31.152 1.00 81.69 89 LYS A CA 1
ATOM 719 C C . LYS A 1 89 ? -19.595 7.067 32.386 1.00 81.69 89 LYS A C 1
ATOM 721 O O . LYS A 1 89 ? -19.871 7.658 33.429 1.00 81.69 89 LYS A O 1
ATOM 726 N N . VAL A 1 90 ? -18.528 6.281 32.256 1.00 81.38 90 VAL A N 1
ATOM 727 C CA . VAL A 1 90 ? -17.526 6.051 33.306 1.00 81.38 90 VAL A CA 1
ATOM 728 C C . VAL A 1 90 ? -16.785 7.344 33.630 1.00 81.38 90 VAL A C 1
ATOM 730 O O . VAL A 1 90 ? -16.671 7.683 34.802 1.00 81.38 90 VAL A O 1
ATOM 733 N N . ASN A 1 91 ? -16.358 8.110 32.621 1.00 79.06 91 ASN A N 1
ATOM 734 C CA . ASN A 1 91 ? -15.703 9.405 32.822 1.00 79.06 91 ASN A CA 1
ATOM 735 C C . ASN A 1 91 ? -16.617 10.406 33.545 1.00 79.06 91 ASN A C 1
ATOM 737 O O . ASN A 1 91 ? -16.159 11.126 34.425 1.00 79.06 91 ASN A O 1
ATOM 741 N N . LEU A 1 92 ? -17.915 10.429 33.221 1.00 79.56 92 LEU A N 1
ATOM 742 C CA . LEU A 1 92 ? -18.894 11.286 33.900 1.00 79.56 92 LEU A CA 1
ATOM 743 C C . LEU A 1 92 ? -19.135 10.886 35.363 1.00 79.56 92 LEU A C 1
ATOM 745 O O . LEU A 1 92 ? -19.338 11.754 36.208 1.00 79.56 92 LEU A O 1
ATOM 749 N N . LYS A 1 93 ? -19.148 9.584 35.665 1.00 80.19 93 LYS A N 1
ATOM 750 C CA . LYS A 1 93 ? -19.396 9.058 37.021 1.00 80.19 93 LYS A CA 1
ATOM 751 C C . LYS A 1 93 ? -18.124 8.887 37.855 1.00 80.19 93 LYS A C 1
ATOM 753 O O . LYS A 1 93 ? -18.212 8.638 39.053 1.00 80.19 93 LYS A O 1
ATOM 758 N N . ASN A 1 94 ? -16.961 8.984 37.215 1.00 77.94 94 ASN A N 1
ATOM 759 C CA . ASN A 1 94 ? -15.638 8.660 37.744 1.00 77.94 94 ASN A CA 1
ATOM 760 C C . ASN A 1 94 ? -15.531 7.257 38.384 1.00 77.94 94 ASN A C 1
ATOM 762 O O . ASN A 1 94 ? -14.675 7.006 39.230 1.00 77.94 94 ASN A O 1
ATOM 766 N N . GLN A 1 95 ? -16.426 6.347 37.994 1.00 79.44 95 GLN A N 1
ATOM 767 C CA . GLN A 1 95 ? -16.520 4.965 38.460 1.00 79.44 95 GLN A CA 1
ATOM 768 C C . GLN A 1 95 ? -17.146 4.106 37.359 1.00 79.44 95 GLN A C 1
ATOM 770 O O . GLN A 1 95 ? -18.090 4.536 36.694 1.00 79.44 95 GLN A O 1
ATOM 775 N N . ALA A 1 96 ? -16.625 2.890 37.194 1.00 75.88 96 ALA A N 1
ATOM 776 C CA . ALA A 1 96 ? -17.212 1.856 36.349 1.00 75.88 96 ALA A CA 1
ATOM 777 C C . ALA A 1 96 ? -17.977 0.853 37.212 1.00 75.88 96 ALA A C 1
ATOM 779 O O . ALA A 1 96 ? -17.494 0.461 38.279 1.00 75.88 96 ALA A O 1
ATOM 780 N N . ASP A 1 97 ? -19.156 0.433 36.755 1.00 82.12 97 ASP A N 1
ATOM 781 C CA . ASP A 1 97 ? -19.955 -0.571 37.450 1.00 82.12 97 ASP A CA 1
ATOM 782 C C . ASP A 1 97 ? -19.870 -1.960 36.786 1.00 82.12 97 ASP A C 1
ATOM 784 O O . ASP A 1 97 ? -19.333 -2.158 35.694 1.00 82.12 97 ASP A O 1
ATOM 788 N N . SER A 1 98 ? -20.377 -2.978 37.486 1.00 80.44 98 SER A N 1
ATOM 789 C CA . SER A 1 98 ? -20.366 -4.356 36.976 1.00 80.44 98 SER A CA 1
ATOM 790 C C . SER A 1 98 ? -21.248 -4.558 35.739 1.00 80.44 98 SER A C 1
ATOM 792 O O . SER A 1 98 ? -21.075 -5.550 35.034 1.00 80.44 98 SER A O 1
ATOM 794 N N . ALA A 1 99 ? -22.213 -3.669 35.481 1.00 79.25 99 ALA A N 1
ATOM 795 C CA . ALA A 1 99 ? -23.036 -3.733 34.283 1.00 79.25 99 ALA A CA 1
ATOM 796 C C . ALA A 1 99 ? -22.252 -3.226 33.067 1.00 79.25 99 ALA A C 1
ATOM 798 O O . ALA A 1 99 ? -22.262 -3.911 32.048 1.00 79.25 99 ALA A O 1
ATOM 799 N N . ASP A 1 100 ? -21.488 -2.141 33.219 1.00 74.19 100 ASP A N 1
ATOM 800 C CA . ASP A 1 100 ? -20.593 -1.608 32.184 1.00 74.19 100 ASP A CA 1
ATOM 801 C C . ASP A 1 100 ? -19.567 -2.669 31.726 1.00 74.19 100 ASP A C 1
ATOM 803 O O . ASP A 1 100 ? -19.339 -2.869 30.533 1.00 74.19 100 ASP A O 1
ATOM 807 N N . LEU A 1 101 ? -18.986 -3.422 32.673 1.00 77.56 101 LEU A N 1
ATOM 808 C CA . LEU A 1 101 ? -18.042 -4.506 32.362 1.00 77.56 101 LEU A CA 1
ATOM 809 C C . LEU A 1 101 ? -18.707 -5.704 31.665 1.00 77.56 101 LEU A C 1
ATOM 811 O O . LEU A 1 101 ? -18.109 -6.302 30.770 1.00 77.56 101 LEU A O 1
ATOM 815 N N . ARG A 1 102 ? -19.938 -6.059 32.056 1.00 82.69 102 ARG A N 1
ATOM 816 C CA . ARG A 1 102 ? -20.701 -7.144 31.412 1.00 82.69 102 ARG A CA 1
ATOM 817 C C . ARG A 1 102 ? -21.093 -6.790 29.981 1.00 82.69 102 ARG A C 1
ATOM 819 O O . ARG A 1 102 ? -21.029 -7.657 29.113 1.00 82.69 102 ARG A O 1
ATOM 826 N N . GLU A 1 103 ? -21.477 -5.541 29.741 1.00 78.69 103 GLU A N 1
ATOM 827 C CA . GLU A 1 103 ? -21.819 -5.034 28.410 1.00 78.69 103 GLU A CA 1
ATOM 828 C C . GLU A 1 103 ? -20.601 -5.101 27.481 1.00 78.69 103 GLU A C 1
ATOM 830 O O . GLU A 1 103 ? -20.667 -5.717 26.418 1.00 78.69 103 GLU A O 1
ATOM 835 N N . LEU A 1 104 ? -19.444 -4.620 27.944 1.00 77.88 104 LEU A N 1
ATOM 836 C CA . LEU A 1 104 ? -18.193 -4.695 27.188 1.00 77.88 104 LEU A CA 1
ATOM 837 C C . LEU A 1 104 ? -17.758 -6.145 26.900 1.00 77.88 104 LEU A C 1
ATOM 839 O O . LEU A 1 104 ? -17.278 -6.457 25.809 1.00 77.88 104 LEU A O 1
ATOM 843 N N . GLN A 1 105 ? -17.952 -7.058 27.854 1.00 81.75 105 GLN A N 1
ATOM 844 C CA . GLN A 1 105 ? -17.648 -8.477 27.666 1.00 81.75 105 GLN A CA 1
ATOM 845 C C . GLN A 1 105 ? -18.562 -9.140 26.623 1.00 81.75 105 GLN A C 1
ATOM 847 O O . GLN A 1 105 ? -18.080 -9.933 25.812 1.00 81.75 105 GLN A O 1
ATOM 852 N N . ALA A 1 106 ? -19.857 -8.809 26.612 1.00 82.31 106 ALA A N 1
ATOM 853 C CA . ALA A 1 106 ? -20.800 -9.328 25.622 1.00 82.31 106 ALA A CA 1
ATOM 854 C C . ALA A 1 106 ? -20.427 -8.885 24.196 1.00 82.31 106 ALA A C 1
ATOM 856 O O . ALA A 1 106 ? -20.448 -9.696 23.269 1.00 82.31 106 ALA A O 1
ATOM 857 N N . GLU A 1 107 ? -20.004 -7.632 24.030 1.00 76.38 107 GLU A N 1
ATOM 858 C CA . GLU A 1 107 ? -19.561 -7.106 22.736 1.00 76.38 107 GLU A CA 1
ATOM 859 C C . GLU A 1 107 ? -18.283 -7.772 22.224 1.00 76.38 107 GLU A C 1
ATOM 861 O O . GLU A 1 107 ? -18.185 -8.126 21.046 1.00 76.38 107 GLU A O 1
ATOM 866 N N . LEU A 1 108 ? -17.315 -8.018 23.111 1.00 78.06 108 LEU A N 1
ATOM 867 C CA . LEU A 1 108 ? -16.094 -8.744 22.756 1.00 78.06 108 LEU A CA 1
ATOM 868 C C . LEU A 1 108 ? -16.381 -10.182 22.298 1.00 78.06 108 LEU A C 1
ATOM 870 O O . LEU A 1 108 ? -15.733 -10.673 21.368 1.00 78.06 108 LEU A O 1
ATOM 874 N N . GLU A 1 109 ? -17.348 -10.863 22.913 1.00 83.50 109 GLU A N 1
ATOM 875 C CA . GLU A 1 109 ? -17.765 -12.198 22.470 1.00 83.50 109 GLU A CA 1
ATOM 876 C C . GLU A 1 109 ? -18.473 -12.168 21.108 1.00 83.50 109 GLU A C 1
ATOM 878 O O . GLU A 1 109 ? -18.281 -13.073 20.289 1.00 83.50 109 GLU A O 1
ATOM 883 N N . GLU A 1 110 ? -19.207 -11.099 20.796 1.00 80.31 110 GLU A N 1
ATOM 884 C CA . GLU A 1 110 ? -19.818 -10.927 19.477 1.00 80.31 110 GLU A CA 1
ATOM 885 C C . GLU A 1 110 ? -18.764 -10.771 18.364 1.00 80.31 110 GLU A C 1
ATOM 887 O O . GLU A 1 110 ? -18.881 -11.419 17.315 1.00 80.31 110 GLU A O 1
ATOM 892 N N . ILE A 1 111 ? -17.681 -10.017 18.618 1.00 74.81 111 ILE A N 1
ATOM 893 C CA . ILE A 1 111 ? -16.528 -9.907 17.699 1.00 74.81 111 ILE A CA 1
ATOM 894 C C . ILE A 1 111 ? -15.900 -11.272 17.467 1.00 74.81 111 ILE A C 1
ATOM 896 O O . ILE A 1 111 ? -15.692 -11.670 16.319 1.00 74.81 111 ILE A O 1
ATOM 900 N N . LYS A 1 112 ? -15.606 -12.010 18.544 1.00 81.00 112 LYS A N 1
ATOM 901 C CA . LYS A 1 112 ? -15.029 -13.356 18.430 1.00 81.00 112 LYS A CA 1
ATOM 902 C C . LYS A 1 112 ? -15.925 -14.265 17.593 1.00 81.00 112 LYS A C 1
ATOM 904 O O . LYS A 1 112 ? -15.422 -15.022 16.764 1.00 81.00 112 LYS A O 1
ATOM 909 N N . GLY A 1 113 ? -17.242 -14.180 17.775 1.00 83.00 113 GLY A N 1
ATOM 910 C CA . GLY A 1 113 ? -18.215 -14.916 16.971 1.00 83.00 113 GLY A CA 1
ATOM 911 C C . GLY A 1 113 ? -18.162 -14.550 15.486 1.00 83.00 113 GLY A C 1
ATOM 912 O O . GLY A 1 113 ? -18.200 -15.439 14.636 1.00 83.00 113 GLY A O 1
ATOM 913 N N . CYS A 1 114 ? -18.039 -13.263 15.163 1.00 77.44 114 CYS A N 1
ATOM 914 C CA . CYS A 1 114 ? -17.929 -12.788 13.785 1.00 77.44 114 CYS A CA 1
ATOM 915 C C . CYS A 1 114 ? -16.631 -13.219 13.107 1.00 77.44 114 CYS A C 1
ATOM 917 O O . CYS A 1 114 ? -16.672 -13.779 12.012 1.00 77.44 114 CYS A O 1
ATOM 919 N N . LEU A 1 115 ? -15.499 -13.064 13.795 1.00 77.62 115 LEU A N 1
ATOM 920 C CA . LEU A 1 115 ? -14.196 -13.506 13.302 1.00 77.62 115 LEU A CA 1
ATOM 921 C C . LEU A 1 115 ? -14.186 -15.012 13.011 1.00 77.62 115 LEU A C 1
ATOM 923 O O . LEU A 1 115 ? -13.736 -15.421 11.946 1.00 77.62 115 LEU A O 1
ATOM 927 N N . LYS A 1 116 ? -14.770 -15.832 13.895 1.00 83.62 116 LYS A N 1
ATOM 928 C CA . LYS A 1 116 ? -14.906 -17.283 13.674 1.00 83.62 116 LYS A CA 1
ATOM 929 C C . LYS A 1 116 ? -15.789 -17.635 12.473 1.00 83.62 116 LYS A C 1
ATOM 931 O O . LYS A 1 116 ? -15.556 -18.655 11.827 1.00 83.62 116 LYS A O 1
ATOM 936 N N . ARG A 1 117 ? -16.830 -16.841 12.186 1.00 80.56 117 ARG A N 1
ATOM 937 C CA . ARG A 1 117 ? -17.663 -17.027 10.984 1.00 80.56 117 ARG A CA 1
ATOM 938 C C . ARG A 1 117 ? -16.877 -16.680 9.725 1.00 80.56 117 ARG A C 1
ATOM 940 O O . ARG A 1 117 ? -16.819 -17.503 8.824 1.00 80.56 117 ARG A O 1
ATOM 947 N N . MET A 1 118 ? -16.183 -15.544 9.713 1.00 75.56 118 MET A N 1
ATOM 948 C CA . MET A 1 118 ? -15.333 -15.161 8.584 1.00 75.56 118 MET A CA 1
ATOM 949 C C . MET A 1 118 ? -14.214 -16.164 8.316 1.00 75.56 118 MET A C 1
ATOM 951 O O . MET A 1 118 ? -13.979 -16.512 7.166 1.00 75.56 118 MET A O 1
ATOM 955 N N . GLU A 1 119 ? -13.545 -16.664 9.356 1.00 78.19 119 GLU A N 1
ATOM 956 C CA . GLU A 1 119 ? -12.513 -17.696 9.212 1.00 78.19 119 GLU A CA 1
ATOM 957 C C . GLU A 1 119 ? -13.078 -18.961 8.551 1.00 78.19 119 GLU A C 1
ATOM 959 O O . GLU A 1 119 ? -12.474 -19.520 7.634 1.00 78.19 119 GLU A O 1
ATOM 964 N N . ARG A 1 120 ? -14.277 -19.383 8.968 1.00 79.12 120 ARG A N 1
ATOM 965 C CA . ARG A 1 120 ? -14.981 -20.525 8.378 1.00 79.12 120 ARG A CA 1
ATOM 966 C C . ARG A 1 120 ? -15.339 -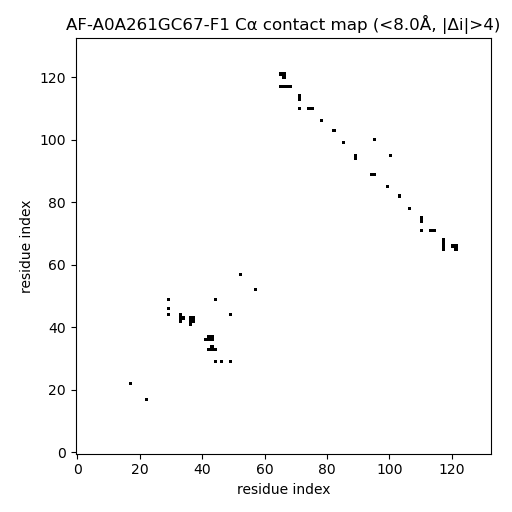20.278 6.913 1.00 79.12 120 ARG A C 1
ATOM 968 O O . ARG A 1 120 ? -15.075 -21.146 6.086 1.00 79.12 120 ARG A O 1
ATOM 975 N N . ASP A 1 121 ? -15.904 -19.119 6.599 1.00 73.19 121 ASP A N 1
ATOM 976 C CA . ASP A 1 121 ? -16.341 -18.769 5.244 1.00 73.19 121 ASP A CA 1
ATOM 977 C C . ASP A 1 121 ? -15.141 -18.623 4.294 1.00 73.19 121 ASP A C 1
ATOM 979 O O . ASP A 1 121 ? -15.187 -19.080 3.151 1.00 73.19 121 ASP A O 1
ATOM 983 N N . MET A 1 122 ? -14.022 -18.074 4.783 1.00 71.38 122 MET A N 1
ATOM 984 C CA . MET A 1 122 ? -12.756 -18.031 4.046 1.00 71.38 122 MET A CA 1
ATOM 985 C C . MET A 1 122 ? -12.185 -19.432 3.811 1.00 71.38 122 MET A C 1
ATOM 987 O O . MET A 1 122 ? -11.677 -19.692 2.723 1.00 71.38 122 MET A O 1
ATOM 991 N N . ARG A 1 123 ? -12.289 -20.349 4.784 1.00 70.94 123 ARG A N 1
ATOM 992 C CA . ARG A 1 123 ? -11.852 -21.744 4.615 1.00 70.94 123 ARG A CA 1
ATOM 993 C C . ARG A 1 123 ? -12.672 -22.471 3.546 1.00 70.94 123 ARG A C 1
ATOM 995 O O . ARG A 1 123 ? -12.083 -23.072 2.654 1.00 70.94 123 ARG A O 1
ATOM 1002 N N . ILE A 1 124 ? -14.001 -22.355 3.598 1.00 67.25 124 ILE A N 1
ATOM 1003 C CA . ILE A 1 124 ? -14.919 -22.964 2.618 1.00 67.25 124 ILE A CA 1
ATOM 1004 C C . ILE A 1 124 ? -14.653 -22.408 1.212 1.00 67.25 124 ILE A C 1
ATOM 1006 O O . ILE A 1 124 ? -14.509 -23.172 0.260 1.00 67.25 124 ILE A O 1
ATOM 1010 N N . GLY A 1 125 ? -14.506 -21.086 1.077 1.00 63.59 125 GLY A N 1
ATOM 1011 C CA . GLY A 1 125 ? -14.196 -20.467 -0.215 1.00 63.59 125 GLY A CA 1
ATOM 1012 C C . GLY A 1 125 ? -12.852 -20.918 -0.799 1.00 63.59 125 GLY A C 1
ATOM 1013 O O . GLY A 1 125 ? -12.721 -21.055 -2.014 1.00 63.59 125 GLY A O 1
ATOM 1014 N N . ASN A 1 126 ? -11.853 -21.193 0.046 1.00 59.22 126 ASN A N 1
ATOM 1015 C CA . ASN A 1 126 ? -10.543 -21.667 -0.403 1.00 59.22 126 ASN A CA 1
ATOM 1016 C C . ASN A 1 126 ? -10.579 -23.141 -0.856 1.00 59.22 126 ASN A C 1
ATOM 1018 O O . ASN A 1 126 ? -9.928 -23.502 -1.835 1.00 59.22 126 ASN A O 1
ATOM 1022 N N . GLU A 1 127 ? -11.383 -23.980 -0.195 1.00 58.66 127 GLU A N 1
ATOM 1023 C CA . GLU A 1 127 ? -11.648 -25.368 -0.609 1.00 58.66 127 GLU A CA 1
ATOM 1024 C C . GLU A 1 127 ? -12.373 -25.422 -1.972 1.00 58.66 127 GLU A C 1
ATOM 1026 O O . GLU A 1 127 ? -12.028 -26.240 -2.825 1.00 58.66 127 GLU A O 1
ATOM 1031 N N . GLU A 1 128 ? -13.302 -24.495 -2.239 1.00 54.06 128 GLU A N 1
ATOM 1032 C CA . GLU A 1 128 ? -13.973 -24.367 -3.544 1.00 54.06 128 GLU A CA 1
ATOM 1033 C C . GLU A 1 128 ? -13.078 -23.811 -4.670 1.00 54.06 128 GLU A C 1
ATOM 1035 O O . GLU A 1 128 ? -13.330 -24.041 -5.854 1.00 54.06 128 GLU A O 1
ATOM 1040 N N . LEU A 1 129 ? -12.025 -23.068 -4.341 1.00 50.88 129 LEU A N 1
ATOM 1041 C CA . LEU A 1 129 ? -11.042 -22.602 -5.325 1.00 50.88 129 LEU A CA 1
ATOM 1042 C C . LEU A 1 129 ? -9.987 -23.674 -5.634 1.00 50.88 129 LEU A C 1
ATOM 1044 O O . LEU A 1 129 ? -9.504 -23.736 -6.764 1.00 50.88 129 LEU A O 1
ATOM 1048 N N . SER A 1 130 ? -9.689 -24.551 -4.672 1.00 45.47 130 SER A N 1
ATOM 1049 C CA . SER A 1 130 ? -8.681 -25.613 -4.786 1.00 45.47 130 SER A CA 1
ATOM 1050 C C . SER A 1 130 ? -9.004 -26.694 -5.823 1.00 45.47 130 SER A C 1
ATOM 1052 O O . SER A 1 130 ? -8.077 -27.350 -6.285 1.00 45.47 130 SER A O 1
ATOM 1054 N N . TRP A 1 131 ? -10.270 -26.918 -6.194 1.00 44.81 131 TRP A N 1
ATOM 1055 C CA . TRP A 1 131 ? -10.626 -27.904 -7.231 1.00 44.81 131 TRP A CA 1
ATOM 1056 C C . TRP A 1 131 ? -10.621 -27.327 -8.656 1.00 44.81 131 TRP A C 1
ATOM 1058 O O . TRP A 1 131 ? -10.781 -28.073 -9.621 1.00 44.81 131 TRP A O 1
ATOM 1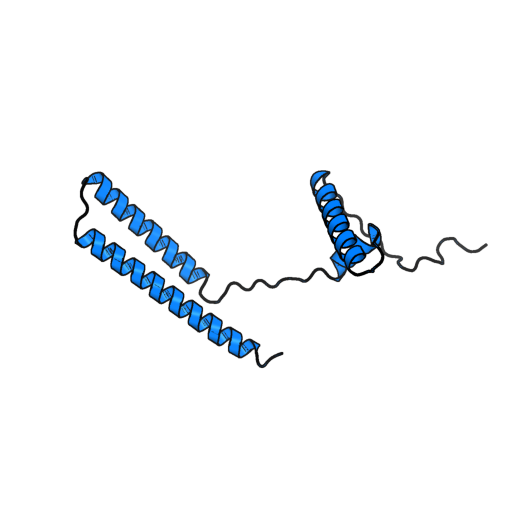068 N N . ARG A 1 132 ? -10.461 -26.002 -8.804 1.00 44.28 132 ARG A N 1
ATOM 1069 C CA . ARG A 1 132 ? -10.491 -25.287 -10.095 1.00 44.28 132 ARG A CA 1
ATOM 1070 C C . ARG A 1 132 ? -9.107 -24.968 -10.672 1.00 44.28 132 ARG A C 1
ATOM 1072 O O . ARG A 1 132 ? -9.039 -24.365 -11.744 1.00 44.28 132 ARG A O 1
ATOM 1079 N N . THR A 1 133 ? -8.034 -25.345 -9.981 1.00 40.25 133 THR A N 1
ATOM 1080 C CA . THR A 1 133 ? -6.628 -25.175 -10.393 1.00 40.25 133 THR A CA 1
ATOM 1081 C C . THR A 1 133 ? -5.951 -26.521 -10.523 1.00 40.25 133 THR A C 1
ATOM 1083 O O . THR A 1 133 ? -5.224 -26.704 -11.522 1.00 40.25 133 THR A O 1
#

Solvent-accessible surface area (backbone atoms only — not comparable to full-atom values): 8164 Å² total; per-residue (Å²): 134,86,64,90,80,76,80,64,96,69,85,82,85,88,88,83,88,72,55,78,64,59,46,49,53,54,52,51,54,48,50,54,53,31,51,55,27,50,77,69,75,38,79,70,72,55,68,74,56,49,56,49,46,51,68,73,65,55,75,81,76,82,78,72,75,60,78,59,52,68,57,49,51,53,51,50,52,55,46,54,54,49,53,51,50,49,51,50,52,25,64,76,64,75,52,81,53,76,63,61,54,50,53,55,51,53,51,54,50,51,52,54,53,48,51,56,49,38,54,50,52,54,50,55,54,50,58,67,50,63,80,78,112

Organism: NCBI:txid1765219

InterPro domains:
  IPR008687 Bacterial mobilisation [PF05713] (75-112)